Protein AF-A0A7V9GD02-F1 (afdb_monomer_lite)

Radius of gyration: 22.68 Å; chains: 1; bounding box: 45×37×61 Å

Sequence (95 aa):
MSIENSIEEKIKQAIANGEFDNLAGKGKPLNFDAYFNTPEDLRVGYSILKSNNFVPEELDRLKEIGELKEKIKICTDEDEKQKLAKILILMLSLC

Structure (mmCIF, N/CA/C/O backbone):
data_AF-A0A7V9GD02-F1
#
_entry.id   AF-A0A7V9GD02-F1
#
loop_
_atom_site.group_PDB
_atom_site.id
_atom_site.type_symbol
_atom_site.label_atom_id
_atom_site.label_alt_id
_atom_site.label_comp_id
_atom_site.label_asym_id
_atom_site.label_entity_id
_atom_site.label_seq_id
_atom_site.pdbx_PDB_ins_code
_atom_site.Cartn_x
_atom_site.Cartn_y
_atom_site.Cartn_z
_atom_site.occupancy
_atom_site.B_iso_or_equiv
_atom_site.auth_seq_id
_atom_site.auth_comp_id
_atom_site.auth_asym_id
_atom_site.auth_atom_id
_atom_site.pdbx_PDB_model_num
ATOM 1 N N . MET A 1 1 ? -1.686 2.652 36.208 1.00 62.19 1 MET A N 1
ATOM 2 C CA . MET A 1 1 ? -2.444 3.226 35.076 1.00 62.19 1 MET A CA 1
ATOM 3 C C . MET A 1 1 ? -2.281 2.246 33.922 1.00 62.19 1 MET A C 1
ATOM 5 O O . MET A 1 1 ? -1.139 1.917 33.631 1.00 62.19 1 MET A O 1
ATOM 9 N N . SER A 1 2 ? -3.367 1.671 33.396 1.00 91.00 2 SER A N 1
ATOM 10 C CA . SER A 1 2 ? -3.281 0.632 32.352 1.00 91.00 2 SER A CA 1
ATOM 11 C C . SER A 1 2 ? -3.015 1.247 30.978 1.00 91.00 2 SER A C 1
ATOM 13 O O . SER A 1 2 ? -3.374 2.406 30.752 1.00 91.00 2 SER A O 1
ATOM 15 N N . ILE A 1 3 ? -2.405 0.490 30.065 1.00 93.69 3 ILE A N 1
ATOM 16 C CA . ILE A 1 3 ? -2.107 0.957 28.701 1.00 93.69 3 ILE A CA 1
ATOM 17 C C . ILE A 1 3 ? -3.406 1.304 27.963 1.00 93.69 3 ILE A C 1
ATOM 19 O O . ILE A 1 3 ? -3.455 2.334 27.291 1.00 93.69 3 ILE A O 1
ATOM 23 N N . GLU A 1 4 ? -4.473 0.518 28.150 1.00 94.56 4 GLU A N 1
ATOM 24 C CA . GLU A 1 4 ? -5.767 0.775 27.506 1.00 94.56 4 GLU A CA 1
ATOM 25 C C . GLU A 1 4 ? -6.316 2.153 27.889 1.00 94.56 4 GLU A C 1
ATOM 27 O O . GLU A 1 4 ? -6.733 2.915 27.020 1.00 94.56 4 GLU A O 1
ATOM 32 N N . ASN A 1 5 ? -6.235 2.518 29.174 1.00 93.81 5 ASN A N 1
ATOM 33 C CA . ASN A 1 5 ? -6.720 3.813 29.656 1.00 93.81 5 ASN A CA 1
ATOM 34 C C . ASN A 1 5 ? -5.935 4.981 29.045 1.00 93.81 5 ASN A C 1
ATOM 36 O O . ASN A 1 5 ? -6.524 5.999 28.700 1.00 93.81 5 ASN A O 1
ATOM 40 N N . SER A 1 6 ? -4.617 4.834 28.878 1.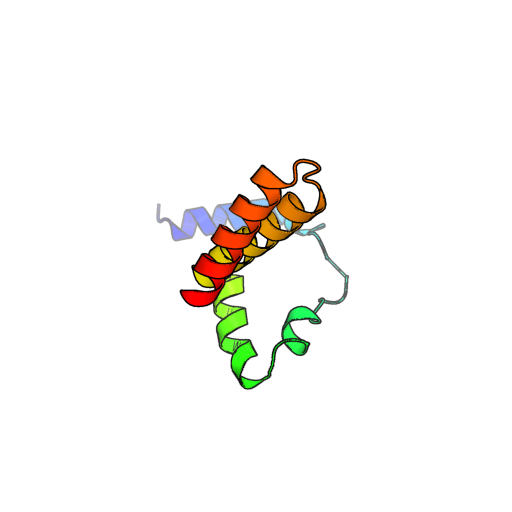00 94.50 6 SER A N 1
ATOM 41 C CA . SER A 1 6 ? -3.790 5.882 28.269 1.00 94.50 6 SER A CA 1
ATOM 42 C C . SER A 1 6 ? -4.085 6.059 26.775 1.00 94.50 6 SER A C 1
ATOM 44 O O . SER A 1 6 ? -4.106 7.187 26.280 1.00 94.50 6 SER A O 1
ATOM 46 N N . ILE A 1 7 ? -4.340 4.962 26.055 1.00 96.69 7 ILE A N 1
ATOM 47 C CA . ILE A 1 7 ? -4.746 5.003 24.644 1.00 96.69 7 ILE A CA 1
ATOM 48 C C . ILE A 1 7 ? -6.114 5.681 24.508 1.00 96.69 7 ILE A C 1
ATOM 50 O O . ILE A 1 7 ? -6.269 6.590 23.695 1.00 96.69 7 ILE A O 1
ATOM 54 N N . GLU A 1 8 ? -7.079 5.288 25.338 1.00 96.12 8 GLU A N 1
ATOM 55 C CA . GLU A 1 8 ? -8.432 5.847 25.349 1.00 96.12 8 GLU A CA 1
ATOM 56 C C . GLU A 1 8 ? -8.428 7.361 25.618 1.00 96.12 8 GLU A C 1
ATOM 58 O O . GLU A 1 8 ? -9.106 8.124 24.927 1.00 96.12 8 GLU A O 1
ATOM 63 N N . GLU A 1 9 ? -7.636 7.823 26.590 1.00 96.31 9 GLU A N 1
ATOM 64 C CA . GLU A 1 9 ? -7.487 9.253 26.879 1.00 96.31 9 GLU A CA 1
ATOM 65 C C . GLU A 1 9 ? -6.904 10.025 25.690 1.00 96.31 9 GLU A C 1
ATOM 67 O O . GLU A 1 9 ? -7.420 11.089 25.344 1.00 96.31 9 GLU A O 1
ATOM 72 N N . LYS A 1 10 ? -5.887 9.478 25.013 1.00 96.12 10 LYS A N 1
ATOM 73 C CA . LYS A 1 10 ? -5.312 10.102 23.811 1.00 96.12 10 LYS A CA 1
ATOM 74 C C . LYS A 1 10 ? -6.314 10.199 22.667 1.00 96.12 10 LYS A C 1
ATOM 76 O O . LYS A 1 10 ? -6.389 11.238 22.016 1.00 96.12 10 LYS A O 1
ATOM 81 N N . ILE A 1 11 ? -7.096 9.145 22.432 1.00 95.38 11 ILE A N 1
ATOM 82 C CA . ILE A 1 11 ? -8.132 9.149 21.391 1.00 95.38 11 ILE A CA 1
ATOM 83 C C . ILE A 1 11 ? -9.178 10.224 21.705 1.00 95.38 11 ILE A C 1
ATOM 85 O O . ILE A 1 11 ? -9.510 11.029 20.836 1.00 95.38 11 ILE A O 1
ATOM 89 N N . LYS A 1 12 ? -9.651 10.298 22.956 1.00 96.50 12 LYS A N 1
ATOM 90 C CA . LYS A 1 12 ? -10.618 11.320 23.391 1.00 96.50 12 LYS A CA 1
ATOM 91 C C . LYS A 1 12 ? -10.091 12.740 23.226 1.00 96.50 12 LYS A C 1
ATOM 93 O O . LYS A 1 12 ? -10.839 13.605 22.780 1.00 96.50 12 LYS A O 1
ATOM 98 N N . GLN A 1 13 ? -8.824 12.980 23.558 1.00 97.00 13 GLN A N 1
ATOM 99 C CA . GLN A 1 13 ? -8.187 14.284 23.360 1.00 97.00 13 GLN A CA 1
ATOM 100 C C . GLN A 1 13 ? -8.131 14.664 21.876 1.00 97.00 13 GLN A C 1
ATOM 102 O O . GLN A 1 13 ? -8.558 15.758 21.524 1.00 97.00 13 GLN A O 1
ATOM 107 N N . ALA A 1 14 ? -7.702 13.751 21.001 1.00 95.25 14 ALA A N 1
ATOM 108 C CA . ALA A 1 14 ? -7.658 14.001 19.561 1.00 95.25 14 ALA A CA 1
ATOM 109 C C . ALA A 1 14 ? -9.055 14.269 18.963 1.00 95.25 14 ALA A C 1
ATOM 111 O O . ALA A 1 14 ? -9.211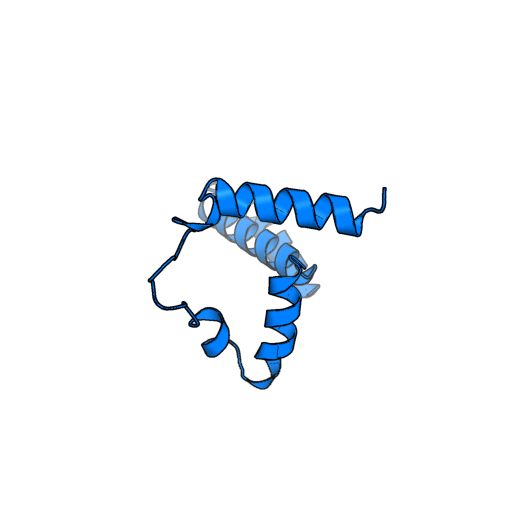 15.130 18.096 1.00 95.25 14 ALA A O 1
ATOM 112 N N . ILE A 1 15 ? -10.096 13.592 19.466 1.00 94.75 15 ILE A N 1
ATOM 113 C CA . ILE A 1 15 ? -11.493 13.887 19.106 1.00 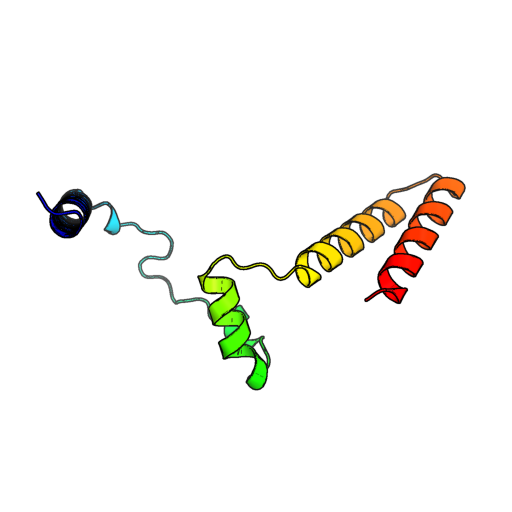94.75 15 ILE A CA 1
ATOM 114 C C . ILE A 1 15 ? -11.891 15.292 19.571 1.00 94.75 15 ILE A C 1
ATOM 116 O O . ILE A 1 15 ? -12.423 16.060 18.775 1.00 94.75 15 ILE A O 1
ATOM 120 N N . ALA A 1 16 ? -11.623 15.647 20.831 1.00 96.12 16 ALA A N 1
ATOM 121 C CA . ALA A 1 16 ? -11.969 16.960 21.382 1.00 96.12 16 ALA A CA 1
ATOM 122 C C . ALA A 1 16 ? -11.251 18.116 20.662 1.00 96.12 16 ALA A C 1
ATOM 124 O O . ALA A 1 16 ? -11.817 19.195 20.508 1.00 96.12 16 ALA A O 1
ATOM 125 N N . ASN A 1 17 ? -10.032 17.871 20.183 1.00 95.88 17 ASN A N 1
ATOM 126 C CA . ASN A 1 17 ? -9.243 18.816 19.397 1.00 95.88 17 ASN A CA 1
ATOM 127 C C . ASN A 1 17 ? -9.714 18.941 17.935 1.00 95.88 17 ASN A C 1
ATOM 129 O O . ASN A 1 17 ? -9.169 19.758 17.193 1.00 95.88 17 ASN A O 1
ATOM 133 N N . GLY A 1 18 ? -10.682 18.129 17.497 1.00 93.81 18 GLY A N 1
ATOM 134 C CA . GLY A 1 18 ? -11.150 18.113 16.111 1.00 93.81 18 GLY A CA 1
ATOM 135 C C . GLY A 1 18 ? -10.140 17.513 15.126 1.00 93.81 18 GLY A C 1
ATOM 136 O O . GLY A 1 18 ? -10.247 17.730 13.922 1.00 93.81 18 GLY A O 1
ATOM 137 N N . GLU A 1 19 ? -9.158 16.728 15.585 1.00 94.25 19 GLU A N 1
ATOM 138 C CA . GLU A 1 19 ? -8.123 16.147 14.709 1.00 94.25 19 GLU A CA 1
ATOM 139 C C . GLU A 1 19 ? -8.717 15.177 13.666 1.00 94.25 19 GLU A C 1
ATOM 141 O O . GLU A 1 19 ? -8.154 14.975 12.590 1.00 94.25 19 GLU A O 1
ATOM 146 N N . PHE A 1 20 ? -9.909 14.632 13.936 1.00 90.75 20 PHE A N 1
ATOM 147 C CA . PHE A 1 20 ? -10.670 13.786 13.011 1.00 90.75 20 PHE A CA 1
ATOM 148 C C . PHE A 1 20 ? -11.614 14.578 12.080 1.00 90.75 20 PHE A C 1
ATOM 150 O O . PHE A 1 20 ? -12.261 13.996 11.202 1.00 90.75 20 PHE A O 1
ATOM 157 N N . ASP A 1 21 ? -11.713 15.906 12.222 1.00 90.75 21 ASP A N 1
ATOM 158 C CA . ASP A 1 21 ? -12.708 16.702 11.499 1.00 90.75 21 ASP A CA 1
ATOM 159 C C . ASP A 1 21 ? -12.377 16.959 10.033 1.00 90.75 21 ASP A C 1
ATOM 161 O O . ASP A 1 21 ? -13.286 17.253 9.257 1.00 90.75 21 ASP A O 1
ATOM 165 N N . ASN A 1 22 ? -11.123 16.806 9.620 1.00 87.12 22 ASN A N 1
ATOM 166 C CA . ASN A 1 22 ? -10.708 17.018 8.236 1.00 87.12 22 ASN A CA 1
ATOM 167 C C . ASN A 1 22 ? -9.735 15.935 7.758 1.00 87.12 22 ASN A C 1
ATOM 169 O O . ASN A 1 22 ? -8.702 16.218 7.152 1.00 87.12 22 ASN A O 1
ATOM 173 N N . LEU A 1 23 ? -10.058 14.674 8.057 1.00 90.12 23 LEU A N 1
ATOM 174 C CA . LEU A 1 23 ? -9.284 13.547 7.549 1.00 90.12 23 LEU A CA 1
ATOM 175 C C . LEU A 1 23 ? -9.252 13.542 6.020 1.00 90.12 23 LEU A C 1
ATOM 177 O O . LEU A 1 23 ? -10.232 13.876 5.343 1.00 90.12 23 LEU A O 1
ATOM 181 N N . ALA A 1 24 ? -8.127 13.087 5.474 1.00 85.62 24 ALA A N 1
ATOM 182 C CA . ALA A 1 24 ? -7.992 12.861 4.047 1.00 85.62 24 ALA A CA 1
ATOM 183 C C . ALA A 1 24 ? -9.124 11.944 3.552 1.00 85.62 24 ALA A C 1
ATOM 185 O O . ALA A 1 24 ? -9.300 10.828 4.034 1.00 85.62 24 ALA A O 1
ATOM 186 N N . GLY A 1 25 ? -9.913 12.434 2.595 1.00 85.06 25 GLY A N 1
ATOM 187 C CA . GLY A 1 25 ? -11.045 11.685 2.046 1.00 85.06 25 GLY A CA 1
ATOM 188 C C . GLY A 1 25 ? -12.371 11.848 2.796 1.00 85.06 25 GLY A C 1
ATOM 189 O O . GLY A 1 25 ? -13.358 11.262 2.357 1.00 85.06 25 GLY A O 1
ATOM 190 N N . LYS A 1 26 ? -12.455 12.662 3.861 1.00 88.88 26 LYS A N 1
ATOM 191 C CA . LYS A 1 26 ? -13.729 12.930 4.552 1.00 88.88 26 LYS A CA 1
ATOM 192 C C . LYS A 1 26 ? -14.783 13.455 3.569 1.00 88.88 26 LYS A C 1
ATOM 194 O O . LYS A 1 26 ? -14.536 14.392 2.812 1.00 88.88 26 LYS A O 1
ATOM 199 N N . GLY A 1 27 ? -15.955 12.820 3.572 1.00 88.25 27 GLY A N 1
ATOM 200 C CA . GLY A 1 27 ? -17.083 13.161 2.697 1.00 88.25 27 GLY A CA 1
ATOM 201 C C . GLY A 1 27 ? -16.919 12.755 1.228 1.00 88.25 27 GLY A C 1
ATOM 202 O O . GLY A 1 27 ? -17.831 12.990 0.439 1.00 88.25 27 GLY A O 1
ATOM 203 N N . LYS A 1 28 ? -15.791 12.144 0.842 1.00 90.62 28 LYS A N 1
ATOM 204 C CA . LYS A 1 28 ? -15.581 11.623 -0.513 1.00 90.62 28 LYS A CA 1
ATOM 205 C C . LYS A 1 28 ? -16.018 10.155 -0.587 1.00 90.62 28 LYS A C 1
ATOM 207 O O . LYS A 1 28 ? -15.881 9.436 0.404 1.00 90.62 28 LYS A O 1
ATOM 212 N N . PRO A 1 29 ? -16.528 9.690 -1.741 1.00 89.88 29 PRO A N 1
ATOM 213 C CA . PRO A 1 29 ? -16.789 8.272 -1.941 1.00 89.88 29 PRO A CA 1
ATOM 214 C C . PRO A 1 29 ? -15.491 7.474 -1.799 1.00 89.88 29 PRO A C 1
ATOM 216 O O . PRO A 1 29 ? -14.417 7.920 -2.212 1.00 89.88 29 PRO A O 1
ATOM 219 N N . LEU A 1 30 ? -15.600 6.284 -1.214 1.00 86.00 30 LEU A N 1
ATOM 220 C CA . LEU A 1 30 ? -14.483 5.354 -1.125 1.00 86.00 30 LEU A CA 1
ATOM 221 C C . LEU A 1 30 ? -14.106 4.867 -2.530 1.00 86.00 30 LEU A C 1
ATOM 223 O O . LEU A 1 30 ? -14.976 4.490 -3.315 1.00 86.00 30 LEU A O 1
ATOM 227 N N . ASN A 1 31 ? -12.807 4.860 -2.837 1.00 86.75 31 ASN A N 1
ATOM 228 C CA . ASN A 1 31 ? -12.295 4.247 -4.059 1.00 86.75 31 ASN A CA 1
ATOM 229 C C . ASN A 1 31 ? -12.111 2.738 -3.824 1.00 86.75 31 ASN A C 1
ATOM 231 O O . ASN A 1 31 ? -11.276 2.329 -3.015 1.00 86.75 31 ASN A O 1
ATOM 235 N N . PHE A 1 32 ? -12.872 1.930 -4.562 1.00 86.38 32 PHE A N 1
ATOM 236 C CA . PHE A 1 32 ? -12.783 0.469 -4.542 1.00 86.38 32 PHE A CA 1
ATOM 237 C C . PHE A 1 32 ? -12.170 -0.123 -5.817 1.00 86.38 32 PHE A C 1
ATOM 239 O O . PHE A 1 32 ? -12.170 -1.344 -5.969 1.00 86.38 32 PHE A O 1
ATOM 246 N N . ASP A 1 33 ? -11.621 0.697 -6.714 1.00 87.19 33 AS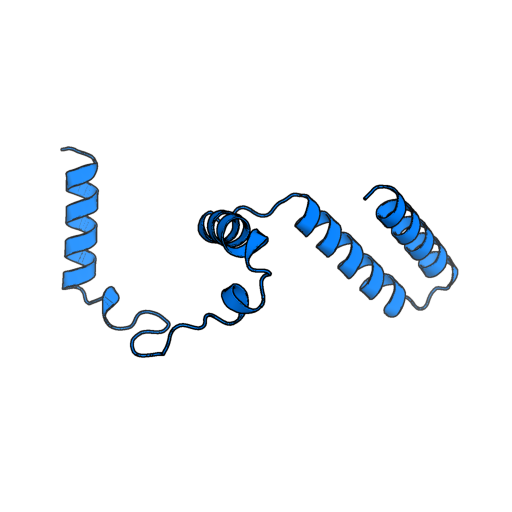P A N 1
ATOM 247 C CA . ASP A 1 33 ? -11.106 0.259 -8.016 1.00 87.19 33 ASP A CA 1
ATOM 248 C C . ASP A 1 33 ? -10.080 -0.862 -7.838 1.00 87.19 33 ASP A C 1
ATOM 250 O O . ASP A 1 33 ? -10.189 -1.918 -8.447 1.00 87.19 33 ASP A O 1
ATOM 254 N N . ALA A 1 34 ? -9.128 -0.692 -6.914 1.00 81.38 34 ALA A N 1
ATOM 255 C CA . ALA A 1 34 ? -8.123 -1.713 -6.619 1.00 81.38 34 ALA A CA 1
ATOM 256 C C . ALA A 1 34 ? -8.731 -3.044 -6.131 1.00 81.38 34 ALA A C 1
ATOM 258 O O . ALA A 1 34 ? -8.214 -4.111 -6.452 1.00 81.38 34 ALA A O 1
ATOM 259 N N . TYR A 1 35 ? -9.822 -2.992 -5.364 1.00 85.62 35 TYR A N 1
ATOM 260 C CA . TYR A 1 35 ? -10.496 -4.186 -4.856 1.00 85.62 35 TYR A CA 1
ATOM 261 C C . TYR A 1 35 ? -11.256 -4.908 -5.974 1.00 85.62 35 TYR A C 1
ATOM 263 O O . TYR A 1 35 ? -11.113 -6.117 -6.136 1.00 85.62 35 TYR A O 1
ATOM 271 N N . PHE A 1 36 ? -12.018 -4.175 -6.792 1.00 88.56 36 PHE A N 1
ATOM 272 C CA . PHE A 1 36 ? -12.816 -4.769 -7.868 1.00 88.56 36 PHE A CA 1
ATOM 273 C C . PHE A 1 36 ? -11.996 -5.176 -9.096 1.00 88.56 36 PHE A C 1
ATOM 275 O O . PHE A 1 36 ? -12.361 -6.149 -9.754 1.00 88.56 36 PHE A O 1
ATOM 282 N N . ASN A 1 37 ? -10.864 -4.513 -9.350 1.00 89.50 37 ASN A N 1
ATOM 283 C CA . ASN A 1 37 ? -9.891 -4.914 -10.371 1.00 89.50 37 ASN A CA 1
ATOM 284 C C . ASN A 1 37 ? -9.111 -6.180 -9.980 1.00 89.50 37 ASN A C 1
ATOM 286 O O . ASN A 1 37 ? -8.478 -6.794 -10.835 1.00 89.50 37 ASN A O 1
ATOM 290 N N . THR A 1 38 ? -9.142 -6.575 -8.704 1.00 86.75 38 THR A N 1
ATOM 291 C CA . THR A 1 38 ? -8.553 -7.838 -8.249 1.00 86.75 38 THR A CA 1
ATOM 292 C C . THR A 1 38 ? -9.531 -8.988 -8.546 1.00 86.75 38 THR A C 1
ATOM 294 O O . THR A 1 38 ? -10.720 -8.858 -8.214 1.00 86.75 38 THR A O 1
ATOM 297 N N . PRO A 1 39 ? -9.074 -10.111 -9.143 1.00 92.88 39 PRO A N 1
ATOM 298 C CA . PRO A 1 39 ? -9.883 -11.320 -9.314 1.00 92.88 39 PRO A CA 1
ATOM 299 C C . PRO A 1 39 ? -10.536 -11.767 -8.002 1.00 92.88 39 PRO A C 1
ATOM 301 O O . PRO A 1 39 ? -9.922 -11.659 -6.941 1.00 92.88 39 PRO A O 1
ATOM 304 N N . GLU A 1 40 ? -11.795 -12.209 -8.060 1.00 92.44 40 GLU A N 1
ATOM 305 C CA . GLU A 1 40 ? -12.633 -12.467 -6.877 1.00 92.44 40 GLU A CA 1
ATOM 306 C C . GLU A 1 40 ? -11.981 -13.420 -5.868 1.00 92.44 40 GLU A C 1
ATOM 308 O O . GLU A 1 40 ? -11.963 -13.134 -4.670 1.00 92.44 40 GLU A O 1
ATOM 313 N N . ASP A 1 41 ? -11.380 -14.491 -6.372 1.00 91.81 41 ASP A N 1
ATOM 314 C CA . ASP A 1 41 ? -10.636 -15.510 -5.636 1.00 91.81 41 ASP A CA 1
ATOM 315 C C . ASP A 1 41 ? -9.415 -14.954 -4.883 1.00 91.81 41 ASP A C 1
ATOM 317 O O . ASP A 1 41 ? -9.012 -15.501 -3.856 1.00 91.81 41 ASP A O 1
ATOM 321 N N . LEU A 1 42 ? -8.862 -13.828 -5.337 1.00 88.56 42 LEU A N 1
ATOM 322 C CA . LEU A 1 42 ? -7.670 -13.200 -4.769 1.00 88.56 42 LEU A CA 1
ATOM 323 C C . LEU A 1 42 ? -7.979 -12.005 -3.849 1.00 88.56 42 LEU A C 1
ATOM 325 O O . LEU A 1 42 ? -7.130 -11.613 -3.043 1.00 88.56 42 LEU A O 1
ATOM 329 N N . ARG A 1 43 ? -9.186 -11.425 -3.911 1.00 90.19 43 ARG A N 1
ATOM 330 C CA . ARG A 1 43 ? -9.529 -10.164 -3.216 1.00 90.19 43 ARG A CA 1
ATOM 331 C C . ARG A 1 43 ? -9.258 -10.192 -1.719 1.00 90.19 43 ARG A C 1
ATOM 333 O O . ARG A 1 43 ? -8.703 -9.230 -1.186 1.00 90.19 43 ARG A O 1
ATOM 340 N N . VAL A 1 44 ? -9.661 -11.263 -1.035 1.00 88.12 44 VAL A N 1
ATOM 341 C CA . VAL A 1 44 ? -9.525 -11.376 0.427 1.00 88.12 44 VAL A CA 1
ATOM 342 C C . VAL A 1 44 ? -8.053 -11.420 0.826 1.00 88.12 44 VAL A C 1
ATOM 344 O O . VAL A 1 44 ? -7.631 -10.632 1.671 1.00 88.12 44 VAL A O 1
ATOM 347 N N . GLY A 1 45 ? -7.262 -12.274 0.170 1.00 86.06 45 GLY A N 1
ATOM 348 C CA . GLY A 1 45 ? -5.828 -12.395 0.432 1.00 86.06 45 GLY A CA 1
ATOM 349 C C . GLY A 1 45 ? -5.099 -11.070 0.210 1.00 86.06 45 GLY A C 1
ATOM 350 O O . GLY A 1 45 ? -4.459 -10.555 1.124 1.00 86.06 45 GLY A O 1
ATOM 351 N N . TYR A 1 46 ? -5.278 -10.456 -0.962 1.00 82.19 46 TYR A N 1
ATOM 352 C CA . TYR A 1 46 ? -4.630 -9.180 -1.282 1.00 82.19 46 TYR A CA 1
ATOM 353 C C . TYR A 1 46 ? -5.072 -8.033 -0.366 1.00 82.19 46 TYR A C 1
ATOM 355 O O . TYR A 1 46 ? -4.246 -7.196 -0.000 1.00 82.19 46 TYR A O 1
ATOM 363 N N . SER A 1 47 ? -6.343 -7.993 0.046 1.00 83.38 47 SER A N 1
ATOM 364 C CA . SER A 1 47 ? -6.833 -6.959 0.967 1.00 83.38 47 SER A CA 1
ATOM 365 C C . SER A 1 47 ? -6.184 -7.074 2.345 1.00 83.38 47 SER A C 1
ATOM 367 O O . SER A 1 47 ? -5.759 -6.062 2.893 1.00 83.38 47 SER A O 1
ATOM 369 N N . ILE A 1 48 ? -6.040 -8.294 2.877 1.00 85.25 48 ILE A N 1
ATOM 370 C CA . ILE A 1 48 ? -5.383 -8.530 4.172 1.00 85.25 48 ILE A CA 1
ATOM 371 C C . ILE A 1 48 ? -3.914 -8.104 4.117 1.00 85.25 48 ILE A C 1
ATOM 373 O O . ILE A 1 48 ? -3.460 -7.378 5.002 1.00 85.25 48 ILE A O 1
ATOM 377 N N . LEU A 1 49 ? -3.182 -8.508 3.075 1.00 82.31 49 LEU A N 1
ATOM 378 C CA . LEU A 1 49 ? -1.768 -8.151 2.921 1.00 82.31 49 LEU A CA 1
ATOM 379 C C . LEU A 1 49 ? -1.596 -6.629 2.827 1.00 82.31 49 LEU A C 1
ATOM 381 O O . LEU A 1 49 ? -0.819 -6.038 3.579 1.00 82.31 49 LEU A O 1
ATOM 385 N N . LYS A 1 50 ? -2.410 -5.976 1.986 1.00 78.31 50 LYS A N 1
ATOM 386 C CA . LYS A 1 50 ? -2.397 -4.520 1.810 1.00 78.31 50 LYS A CA 1
ATOM 387 C C . LYS A 1 50 ? -2.709 -3.772 3.109 1.00 78.31 50 LYS A C 1
ATOM 389 O O . LYS A 1 50 ? -2.026 -2.801 3.421 1.00 78.31 50 LYS A O 1
ATOM 394 N N . SER A 1 51 ? -3.709 -4.210 3.874 1.00 80.81 51 SER A N 1
ATOM 395 C CA . SER A 1 51 ? -4.094 -3.569 5.141 1.00 80.81 51 SER A CA 1
ATOM 396 C C . SER A 1 51 ? -3.035 -3.685 6.241 1.00 80.81 51 SER A C 1
ATOM 398 O O . SER A 1 51 ? -3.026 -2.856 7.145 1.00 80.81 51 SER A O 1
ATOM 400 N N . ASN A 1 52 ? -2.141 -4.674 6.169 1.00 81.12 52 ASN A N 1
ATOM 401 C CA . ASN A 1 52 ? -1.080 -4.892 7.157 1.00 81.12 52 ASN A CA 1
ATOM 402 C C . ASN A 1 52 ? 0.280 -4.317 6.724 1.00 81.12 52 ASN A C 1
ATOM 404 O O . ASN A 1 52 ? 1.294 -4.632 7.343 1.00 81.12 52 ASN A O 1
ATOM 408 N N . ASN A 1 53 ? 0.325 -3.498 5.662 1.00 72.94 53 ASN A N 1
ATOM 409 C CA . ASN A 1 53 ? 1.569 -3.046 5.021 1.00 72.94 53 ASN A CA 1
ATOM 410 C C . ASN A 1 53 ? 2.517 -4.206 4.664 1.00 72.94 53 ASN A C 1
ATOM 412 O O . ASN A 1 53 ? 3.733 -4.026 4.599 1.00 72.94 53 ASN A O 1
ATOM 416 N N . PHE A 1 54 ? 1.967 -5.400 4.436 1.00 72.25 54 PHE A N 1
ATOM 417 C CA . PHE A 1 54 ? 2.747 -6.569 4.077 1.00 72.25 54 PHE A CA 1
ATOM 418 C C . PHE A 1 54 ? 2.941 -6.580 2.563 1.00 72.25 54 PHE A C 1
ATOM 420 O O . PHE A 1 54 ? 1.982 -6.693 1.796 1.00 72.25 54 PHE A O 1
ATOM 427 N N . VAL A 1 55 ? 4.193 -6.441 2.141 1.00 67.06 55 VAL A N 1
ATOM 428 C CA . VAL A 1 55 ? 4.613 -6.509 0.742 1.00 67.06 55 VAL A CA 1
ATOM 429 C C . VAL A 1 55 ? 5.304 -7.861 0.564 1.00 67.06 55 VAL A C 1
ATOM 431 O O . VAL A 1 55 ? 6.349 -8.069 1.175 1.00 67.06 55 VAL A O 1
ATOM 434 N N . PRO A 1 56 ? 4.721 -8.802 -0.199 1.00 73.06 56 PRO A N 1
ATOM 435 C CA . PRO A 1 56 ? 5.382 -10.068 -0.503 1.00 73.06 56 PRO A CA 1
ATOM 436 C C . PRO A 1 56 ? 6.711 -9.845 -1.242 1.00 73.06 56 PRO A C 1
ATOM 438 O O . PRO A 1 56 ? 6.819 -8.902 -2.032 1.00 73.06 56 PRO A O 1
ATOM 441 N N . GLU A 1 57 ? 7.702 -10.717 -1.029 1.00 75.50 57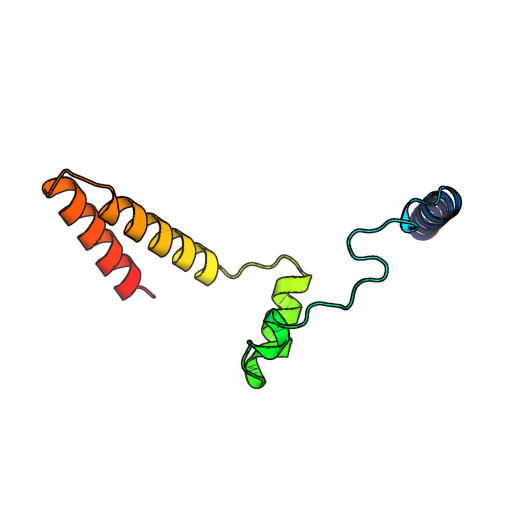 GLU A N 1
ATOM 442 C CA . GLU A 1 57 ? 9.033 -10.633 -1.666 1.00 75.50 57 GLU A CA 1
ATOM 443 C C . GLU A 1 57 ? 8.948 -10.611 -3.202 1.00 75.50 57 GLU A C 1
ATOM 445 O O . GLU A 1 57 ? 9.784 -10.025 -3.892 1.00 75.50 57 GLU A O 1
ATOM 450 N N . GLU A 1 58 ? 7.902 -11.219 -3.758 1.00 76.00 58 GLU A N 1
ATOM 451 C CA . GLU A 1 58 ? 7.607 -11.227 -5.185 1.00 76.00 58 GLU A CA 1
ATOM 452 C C . GLU A 1 58 ? 7.366 -9.815 -5.729 1.00 76.00 58 GLU A C 1
ATOM 454 O O . GLU A 1 58 ? 7.777 -9.511 -6.849 1.00 76.00 58 GLU A O 1
ATOM 459 N N . LEU A 1 59 ? 6.737 -8.926 -4.951 1.00 77.69 59 LEU A N 1
ATOM 460 C CA . LEU A 1 59 ? 6.521 -7.541 -5.373 1.00 77.69 59 LEU A CA 1
ATOM 461 C C . LEU A 1 59 ? 7.830 -6.756 -5.430 1.00 77.69 59 LEU A C 1
ATOM 463 O O . LEU A 1 59 ? 7.990 -5.922 -6.321 1.00 77.69 59 LEU A O 1
ATOM 467 N N . ASP A 1 60 ? 8.767 -7.019 -4.522 1.00 81.62 60 ASP A N 1
ATOM 468 C CA . ASP A 1 60 ? 10.072 -6.361 -4.547 1.00 81.62 60 ASP A CA 1
ATOM 469 C C . ASP A 1 60 ? 10.919 -6.858 -5.723 1.00 81.62 60 ASP A C 1
ATOM 471 O O . ASP A 1 60 ? 11.455 -6.037 -6.468 1.00 81.62 60 ASP A O 1
ATOM 475 N N . ARG A 1 61 ? 10.898 -8.166 -6.022 1.00 82.69 61 ARG A N 1
ATOM 476 C CA . ARG A 1 61 ? 11.485 -8.694 -7.268 1.00 82.69 61 ARG A CA 1
ATOM 477 C C . ARG A 1 61 ? 10.869 -8.065 -8.520 1.00 82.69 61 ARG A C 1
ATOM 479 O O . ARG A 1 61 ? 11.583 -7.727 -9.463 1.00 82.69 61 ARG A O 1
ATOM 486 N N . LEU A 1 62 ? 9.550 -7.866 -8.550 1.00 84.62 62 LEU A N 1
ATOM 487 C CA . LEU A 1 62 ? 8.885 -7.204 -9.679 1.00 84.62 62 LEU A CA 1
ATOM 488 C C . LEU A 1 62 ? 9.302 -5.734 -9.831 1.00 84.62 62 LEU A C 1
ATOM 490 O O . LEU A 1 62 ? 9.446 -5.266 -10.964 1.00 84.62 62 LEU A O 1
ATOM 494 N N . LYS A 1 63 ? 9.532 -5.011 -8.726 1.00 84.94 63 LYS A N 1
ATOM 495 C CA . LYS A 1 63 ? 10.096 -3.651 -8.770 1.00 84.94 63 LYS A CA 1
ATOM 496 C C . LYS A 1 63 ? 11.510 -3.662 -9.340 1.00 84.94 63 LYS A C 1
ATOM 498 O O . LYS A 1 63 ? 11.771 -2.895 -10.261 1.00 84.94 63 LYS A O 1
ATOM 503 N N . GLU A 1 64 ? 12.381 -4.555 -8.868 1.00 87.75 64 GLU A N 1
ATOM 504 C CA . GLU A 1 64 ? 13.751 -4.699 -9.383 1.00 87.75 64 GLU A CA 1
ATOM 505 C C . GLU A 1 64 ? 13.761 -4.975 -10.894 1.00 87.75 64 GLU A C 1
ATOM 507 O O . GLU A 1 64 ? 14.505 -4.339 -11.644 1.00 87.75 64 GLU A O 1
ATOM 512 N N . ILE A 1 65 ? 12.873 -5.857 -11.367 1.00 90.31 65 ILE A N 1
ATOM 513 C CA . ILE A 1 65 ? 12.668 -6.134 -12.797 1.00 90.31 65 ILE A CA 1
ATOM 514 C C . ILE A 1 65 ? 12.238 -4.866 -13.552 1.00 90.31 65 ILE A C 1
ATOM 516 O O . ILE A 1 65 ? 12.730 -4.605 -14.654 1.00 90.31 65 ILE A O 1
ATOM 520 N N . GLY A 1 66 ? 11.314 -4.083 -12.989 1.00 88.81 66 GLY A N 1
ATOM 521 C CA . GLY A 1 66 ? 10.857 -2.816 -13.564 1.00 88.81 66 GLY A CA 1
ATOM 522 C C . GLY A 1 66 ? 11.978 -1.780 -13.674 1.00 88.81 66 GLY A C 1
ATOM 523 O O . GLY A 1 66 ? 12.183 -1.200 -14.741 1.00 88.81 66 GLY A O 1
ATOM 524 N N . GLU A 1 67 ? 12.756 -1.603 -12.609 1.00 91.50 67 GLU A N 1
ATOM 525 C CA . GLU A 1 67 ? 13.914 -0.708 -12.588 1.00 91.50 67 GLU A CA 1
ATOM 526 C C . GLU A 1 67 ? 14.987 -1.128 -13.596 1.00 91.50 67 GLU A C 1
ATOM 528 O O . GLU A 1 67 ? 15.565 -0.278 -14.276 1.00 91.50 67 GLU A O 1
ATOM 533 N N . LEU A 1 68 ? 15.243 -2.434 -13.737 1.00 90.44 68 LEU A N 1
ATOM 534 C CA . LEU A 1 68 ? 16.193 -2.942 -14.725 1.00 90.44 68 LEU A CA 1
ATOM 535 C C . LEU A 1 68 ? 15.743 -2.631 -16.157 1.00 90.44 68 LEU A C 1
ATOM 537 O O . LEU A 1 68 ? 16.563 -2.231 -16.984 1.00 90.44 68 LEU A O 1
ATOM 541 N N . LYS A 1 69 ? 14.446 -2.783 -16.452 1.00 90.12 69 LYS A N 1
ATOM 542 C CA . LYS A 1 69 ? 13.873 -2.452 -17.766 1.00 90.12 69 LYS A CA 1
ATOM 543 C C . LYS A 1 69 ? 14.021 -0.968 -18.092 1.00 90.12 69 LYS A C 1
ATOM 545 O O . LYS A 1 69 ? 14.419 -0.637 -19.208 1.00 90.12 69 LYS A O 1
ATOM 550 N N . GLU A 1 70 ? 13.757 -0.085 -17.132 1.00 91.56 70 GLU A N 1
ATOM 551 C CA . GLU A 1 70 ? 13.952 1.356 -17.332 1.00 91.56 70 GLU A CA 1
ATOM 552 C C . GLU A 1 70 ? 15.435 1.711 -17.513 1.00 91.56 70 GLU A C 1
ATOM 554 O O . GLU A 1 70 ? 15.775 2.470 -18.421 1.00 91.56 70 GLU A O 1
ATOM 559 N N . LYS A 1 71 ? 16.349 1.091 -16.750 1.00 89.88 71 LYS A N 1
ATOM 560 C CA . LYS A 1 71 ? 17.801 1.263 -16.949 1.00 89.88 71 LYS A CA 1
ATOM 561 C C . LYS A 1 71 ? 18.242 0.852 -18.355 1.00 89.88 71 LYS A C 1
ATOM 563 O O . LYS A 1 71 ? 18.960 1.605 -19.002 1.00 89.88 71 LYS A O 1
ATOM 568 N N . ILE A 1 72 ? 17.774 -0.292 -18.861 1.00 90.62 72 ILE A N 1
ATOM 569 C CA . ILE A 1 72 ? 18.065 -0.762 -20.231 1.00 90.62 72 ILE A CA 1
ATOM 570 C C . ILE A 1 72 ? 17.562 0.231 -21.286 1.00 90.62 72 ILE A C 1
ATOM 572 O O . ILE A 1 72 ? 18.212 0.428 -22.309 1.00 90.62 72 ILE A O 1
ATOM 576 N N . LYS A 1 73 ? 16.400 0.847 -21.051 1.00 90.75 73 LYS A N 1
ATOM 577 C CA . LYS A 1 73 ? 15.770 1.785 -21.987 1.00 90.75 73 LYS A CA 1
ATOM 578 C C . LYS A 1 73 ? 16.526 3.111 -22.100 1.00 90.75 73 LYS A C 1
ATOM 580 O O . LYS A 1 73 ? 16.542 3.700 -23.176 1.00 90.75 73 LYS A O 1
ATOM 585 N N . ILE A 1 74 ? 17.116 3.577 -20.999 1.00 91.12 74 ILE A N 1
ATOM 586 C CA . ILE A 1 74 ? 17.831 4.862 -20.924 1.00 91.12 74 ILE A CA 1
ATOM 587 C C . ILE A 1 74 ? 19.330 4.689 -21.238 1.00 91.12 74 ILE A C 1
ATOM 589 O O . ILE A 1 74 ? 19.992 5.647 -21.630 1.00 91.12 74 ILE A O 1
ATOM 593 N N . CYS A 1 75 ? 19.873 3.477 -21.094 1.00 87.19 75 CYS A N 1
ATOM 594 C CA . CYS A 1 75 ? 21.275 3.179 -21.369 1.00 87.19 75 CYS A CA 1
ATOM 595 C C . CYS A 1 75 ? 21.606 3.331 -22.867 1.00 87.19 75 CYS A C 1
ATOM 597 O O . CYS A 1 75 ? 20.994 2.695 -23.727 1.00 87.19 75 CYS A O 1
ATOM 599 N N . THR A 1 76 ? 22.593 4.178 -23.166 1.00 81.62 76 THR A N 1
ATOM 600 C CA . THR A 1 76 ? 23.102 4.444 -24.522 1.00 81.62 76 THR A CA 1
ATOM 601 C C . THR A 1 76 ? 24.333 3.613 -24.888 1.00 81.62 76 THR A C 1
ATOM 603 O O . THR A 1 76 ? 24.720 3.597 -26.053 1.00 81.62 76 THR A O 1
ATOM 606 N N . ASP A 1 77 ? 24.950 2.938 -23.915 1.00 89.81 77 ASP A N 1
ATOM 607 C CA . ASP A 1 77 ? 26.083 2.034 -24.121 1.00 89.81 77 ASP A CA 1
ATOM 608 C C . ASP A 1 77 ? 25.569 0.613 -24.408 1.00 89.81 77 ASP A C 1
ATOM 610 O O . ASP A 1 77 ? 24.886 -0.004 -23.587 1.00 89.81 77 ASP A O 1
ATOM 614 N N . GLU A 1 78 ? 25.876 0.089 -25.595 1.00 83.25 78 GLU A N 1
ATOM 615 C CA . GLU A 1 78 ? 25.393 -1.222 -26.037 1.00 83.25 78 GLU A CA 1
ATOM 616 C C . GLU A 1 78 ? 26.013 -2.394 -25.250 1.00 83.25 78 GLU A C 1
ATOM 618 O O . GLU A 1 78 ? 25.336 -3.405 -25.042 1.00 83.25 78 GLU A O 1
ATOM 623 N N . ASP A 1 79 ? 27.235 -2.262 -24.722 1.00 86.44 79 ASP A N 1
ATOM 624 C CA . ASP A 1 79 ? 27.865 -3.308 -23.905 1.00 86.44 79 ASP A CA 1
ATOM 625 C C . ASP A 1 79 ? 27.244 -3.368 -22.501 1.00 86.44 79 ASP A C 1
ATOM 627 O O . ASP A 1 79 ? 27.005 -4.453 -21.953 1.00 86.44 79 ASP A O 1
ATOM 631 N N . GLU A 1 80 ? 26.941 -2.215 -21.897 1.00 86.50 80 GLU A N 1
ATOM 632 C CA . GLU A 1 80 ? 26.216 -2.165 -20.620 1.00 86.50 80 GLU A CA 1
ATOM 633 C C . GLU A 1 80 ? 24.773 -2.651 -20.763 1.00 86.50 80 GLU A C 1
ATOM 635 O O . GLU A 1 80 ? 24.285 -3.430 -19.936 1.00 86.50 80 GLU A O 1
ATOM 640 N N . LYS A 1 81 ? 24.100 -2.269 -21.847 1.00 88.12 81 LYS A N 1
ATOM 641 C CA . LYS A 1 81 ? 22.734 -2.696 -22.151 1.00 88.12 81 LYS A CA 1
ATOM 642 C C . LYS A 1 81 ? 22.625 -4.211 -22.314 1.00 88.12 81 LYS A C 1
ATOM 644 O O . LYS A 1 81 ? 21.692 -4.812 -21.778 1.00 88.12 81 LYS A O 1
ATOM 649 N N . GLN A 1 82 ? 23.592 -4.852 -22.975 1.00 87.69 82 GLN A N 1
ATOM 650 C CA . GLN A 1 82 ? 23.643 -6.315 -23.081 1.00 87.69 82 GLN A CA 1
ATOM 651 C C . GLN A 1 82 ? 23.843 -6.998 -21.721 1.00 87.69 82 GLN A C 1
ATOM 653 O O . GLN A 1 82 ? 23.192 -8.009 -21.439 1.00 87.69 82 GLN A O 1
ATOM 658 N N . LYS A 1 83 ? 24.694 -6.445 -20.845 1.00 89.62 83 LYS A N 1
ATOM 659 C CA . LYS A 1 83 ? 24.883 -6.968 -19.479 1.00 89.62 83 LYS A CA 1
ATOM 660 C C . LYS A 1 83 ? 23.595 -6.870 -18.662 1.00 89.62 83 LYS A C 1
ATOM 662 O O . LYS A 1 83 ? 23.186 -7.859 -18.055 1.00 89.62 83 LYS A O 1
ATOM 667 N N . LEU A 1 84 ? 22.931 -5.714 -18.689 1.00 89.06 84 LEU A N 1
ATOM 668 C CA . LEU A 1 84 ? 21.655 -5.501 -18.002 1.00 89.06 84 LEU A CA 1
ATOM 669 C C . LEU A 1 84 ? 20.556 -6.420 -18.554 1.00 89.06 84 LEU A C 1
ATOM 671 O O . LEU A 1 84 ? 19.827 -7.035 -17.779 1.00 89.06 84 LEU A O 1
ATOM 675 N N . ALA A 1 85 ? 20.473 -6.597 -19.875 1.00 88.25 85 ALA A N 1
ATOM 676 C CA . ALA A 1 85 ? 19.524 -7.521 -20.494 1.00 88.25 85 ALA A CA 1
ATOM 677 C C . ALA A 1 85 ? 19.759 -8.977 -20.056 1.00 88.25 85 ALA A C 1
ATOM 679 O O . ALA A 1 85 ? 18.805 -9.708 -19.792 1.00 88.25 85 ALA A O 1
ATOM 680 N N . LYS A 1 86 ? 21.022 -9.396 -19.910 1.00 90.38 86 LYS A N 1
ATOM 681 C CA . LYS A 1 86 ? 21.366 -10.735 -19.416 1.00 90.38 86 LYS A CA 1
ATOM 682 C C . LYS A 1 86 ? 20.944 -10.939 -17.958 1.00 90.38 86 LYS A C 1
ATOM 684 O O . LYS A 1 86 ? 20.430 -12.003 -17.623 1.00 90.38 86 LYS A O 1
ATOM 689 N N . ILE A 1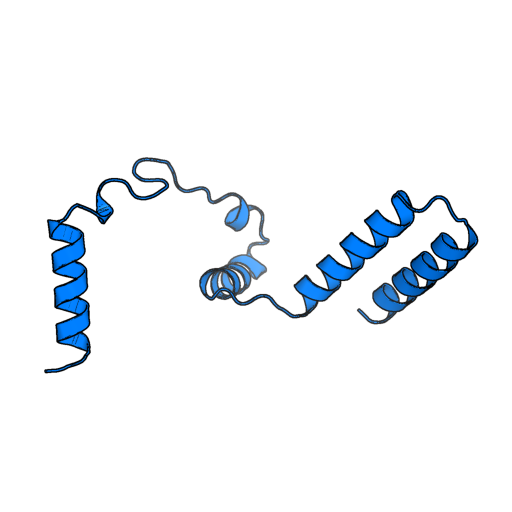 87 ? 21.116 -9.919 -17.114 1.00 89.38 87 ILE A N 1
ATOM 690 C CA . ILE A 1 87 ? 20.651 -9.932 -15.717 1.00 89.38 87 ILE A CA 1
ATOM 691 C C . ILE A 1 87 ? 19.118 -10.014 -15.661 1.00 89.38 87 ILE A C 1
ATOM 693 O O . ILE A 1 87 ? 18.582 -10.818 -14.904 1.00 89.38 87 ILE A O 1
ATOM 697 N N . LEU A 1 88 ? 18.415 -9.248 -16.502 1.00 90.00 88 LEU A N 1
ATOM 698 C CA . LEU A 1 88 ? 16.953 -9.288 -16.599 1.00 90.00 88 LEU A CA 1
ATOM 699 C C . LEU A 1 88 ? 16.442 -10.685 -16.979 1.00 90.00 88 LEU A C 1
ATOM 701 O O . LEU A 1 88 ? 15.502 -11.183 -16.365 1.00 90.00 88 LEU A O 1
ATOM 705 N N . ILE A 1 89 ? 17.065 -11.326 -17.973 1.00 89.94 89 ILE A N 1
ATOM 706 C CA . ILE A 1 89 ? 16.710 -12.689 -18.399 1.00 89.94 89 ILE A CA 1
ATOM 707 C C . ILE A 1 89 ? 16.944 -13.689 -17.262 1.00 89.94 89 ILE A C 1
ATOM 709 O O . ILE A 1 89 ? 16.093 -14.541 -17.018 1.00 89.94 89 ILE A O 1
ATOM 713 N N . LEU A 1 90 ? 18.066 -13.567 -16.546 1.00 88.56 90 LEU A N 1
ATOM 714 C CA . LEU A 1 90 ? 18.371 -14.443 -15.419 1.00 88.56 90 LEU A CA 1
ATOM 715 C C . LEU A 1 90 ? 17.322 -14.301 -14.305 1.00 88.56 90 LEU A C 1
ATOM 717 O O . LEU A 1 90 ? 16.795 -15.313 -13.854 1.00 88.56 90 LEU A O 1
ATOM 721 N N . MET A 1 91 ? 16.955 -13.074 -13.917 1.00 83.12 91 MET A N 1
ATOM 722 C CA . MET A 1 91 ? 15.903 -12.845 -12.915 1.00 83.12 91 MET A CA 1
ATOM 723 C C . MET A 1 91 ? 14.557 -13.436 -13.338 1.00 83.12 91 MET A C 1
ATOM 725 O O . MET A 1 91 ? 13.890 -14.068 -12.528 1.00 83.12 91 MET A O 1
ATOM 729 N N . LEU A 1 92 ? 14.170 -13.274 -14.607 1.00 84.25 92 LEU A N 1
ATOM 730 C CA . LEU A 1 92 ? 12.914 -13.824 -15.125 1.00 84.25 92 LEU A CA 1
ATOM 731 C C . LEU A 1 92 ? 12.906 -15.357 -15.189 1.00 84.25 92 LEU A C 1
ATOM 733 O O . LEU A 1 92 ? 11.831 -15.939 -15.197 1.00 84.25 92 LEU A O 1
ATOM 737 N N . SER A 1 93 ? 14.074 -16.004 -15.247 1.00 81.38 93 SER A N 1
ATOM 738 C CA . SER A 1 93 ? 14.190 -17.470 -15.241 1.00 81.38 93 SER A CA 1
ATOM 739 C C . SER A 1 93 ? 14.186 -18.103 -13.843 1.00 81.38 93 SER A C 1
ATOM 741 O O . SER A 1 93 ? 14.049 -19.319 -13.738 1.00 81.38 93 SER A O 1
ATOM 743 N N . LEU A 1 94 ? 14.375 -17.298 -12.789 1.00 66.19 94 LEU A N 1
ATOM 744 C CA . LEU A 1 94 ? 14.374 -17.737 -11.387 1.00 66.19 94 LEU A CA 1
ATOM 745 C C . LEU A 1 94 ? 13.055 -17.442 -10.646 1.00 66.19 94 LEU A C 1
ATOM 747 O O . LEU A 1 94 ? 12.914 -17.863 -9.498 1.00 66.19 94 LEU A O 1
ATOM 751 N N . CYS A 1 95 ? 12.125 -16.725 -11.279 1.00 56.72 95 CYS A N 1
ATOM 752 C CA . CYS A 1 95 ? 10.747 -16.541 -10.816 1.00 56.72 95 CYS A CA 1
ATOM 753 C C . CYS A 1 95 ? 9.835 -17.613 -11.420 1.00 56.72 95 CYS A C 1
ATOM 755 O O . CYS A 1 95 ? 8.884 -18.015 -10.717 1.00 56.72 95 CYS A O 1
#

pLDDT: mean 86.96, std 7.47, range [56.72, 97.0]

Foldseek 3Di:
DDPVVVVVVVVVVCVVVCVVVDPDQVPHDDDCVVQVVDPPVCNVVVVVCVVVVHDPPVVVLVVVLVVLVVCLVPDPDPVVNVVSVVVSVVSVVVD

Secondary structure (DSSP, 8-state):
--HHHHHHHHHHHHHHTTTTTT-TTTTSPPP-HHHHTS-HHHHHHHHHHHHTT---HHHHHHHHHHHHHHHHHH---HHHHHHHHHHHHHHHHH-